Protein AF-A0A524DU05-F1 (afdb_monomer)

Mean predicted aligned error: 4.1 Å

Secondary structure (DSSP, 8-state):
-B-TTS-B--EEEEESSTT-EEEEEEEETTEEEEEEEEEEEEEETTT--EEEEEEEEEEEEE--

Solvent-accessible surface area (backbone atoms only — not comparable to full-atom values): 3865 Å² total; per-residue (Å²): 124,60,51,100,84,66,51,70,75,58,69,50,75,42,67,71,45,98,76,44,56,53,77,49,75,48,79,51,97,54,31,36,39,35,42,40,37,30,40,23,39,37,32,35,70,84,79,68,52,74,50,74,49,79,48,79,48,77,49,74,47,70,79,107

pLDDT: mean 94.33, std 5.76, range [63.47, 97.81]

Foldseek 3Di:
DAPPVRDDWDKDKDAPDPPQKDKDWDDDVQWIWMKIKGKIWMAGPVPRDIDIDMDIDTDIDGPD

Radius of gyration: 15.54 Å; Cα contacts (8 Å, |Δi|>4): 117; chains: 1; bounding box: 36×27×37 Å

Sequence (64 aa):
MKDKSGKTYNIEARRISKNSFVRFARQFPGGYTELFEQMVVMKDLDTGEIGSGLMEHLRTIKTE

Nearest PDB structures (foldseek):
  3soy-assembly1_A-2  TM=6.334E-01  e=1.851E+00  Salmonella enterica subsp. enterica serovar Typhimurium str. LT2
  5ohl-assembly1_A-2  TM=6.276E-01  e=1.490E+00  synthetic construct
  1sr9-assembly1_B  TM=5.043E-01  e=1.954E+00  Mycobacterium tuberculosis
  6yf9-assembly1_AA  TM=2.642E-01  e=6.970E-01  Leviviridae sp.
  5fs4-assembly1_A  TM=2.610E-01  e=3.955E+00  Acinetobacter phage AP205

Structure (mmCIF, N/CA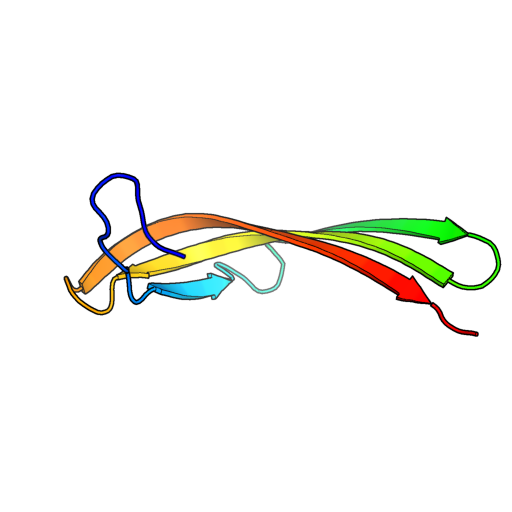/C/O backbone):
data_AF-A0A524DU05-F1
#
_entry.id   AF-A0A524DU05-F1
#
loop_
_atom_site.group_PDB
_atom_site.id
_atom_site.type_symbol
_atom_site.label_atom_id
_atom_site.label_alt_id
_atom_site.label_comp_id
_atom_site.label_asym_id
_atom_site.label_entity_id
_atom_site.label_seq_id
_atom_site.pdbx_PDB_ins_code
_atom_site.Cartn_x
_atom_site.Cartn_y
_atom_site.Cartn_z
_atom_site.occupancy
_atom_site.B_iso_or_equiv
_atom_site.auth_seq_id
_atom_site.auth_comp_id
_atom_site.auth_asym_id
_atom_site.auth_atom_id
_atom_site.pdbx_PDB_model_num
ATOM 1 N N . MET A 1 1 ? 5.040 6.821 13.344 1.00 63.47 1 MET A N 1
ATOM 2 C CA . MET A 1 1 ? 4.630 8.210 13.035 1.00 63.47 1 MET A CA 1
ATOM 3 C C . MET A 1 1 ? 3.619 8.625 14.093 1.00 63.47 1 MET A C 1
ATOM 5 O O . MET A 1 1 ? 2.805 7.784 14.449 1.00 63.47 1 MET A O 1
ATOM 9 N N . LYS A 1 2 ? 3.718 9.836 14.651 1.00 84.25 2 LYS A N 1
ATOM 10 C CA . LYS A 1 2 ? 2.754 10.354 15.636 1.00 84.25 2 LYS A CA 1
ATOM 11 C C . LYS A 1 2 ? 1.810 11.338 14.950 1.00 84.25 2 LYS A C 1
ATOM 13 O O . LYS A 1 2 ? 2.249 12.031 14.033 1.00 84.25 2 LYS A O 1
ATOM 18 N N . ASP A 1 3 ? 0.553 11.396 15.375 1.00 87.50 3 ASP A N 1
ATOM 19 C CA . ASP A 1 3 ? -0.368 12.436 14.908 1.00 87.50 3 ASP A CA 1
ATOM 20 C C . ASP A 1 3 ? -0.067 13.805 15.549 1.00 87.50 3 ASP A C 1
ATOM 22 O O . ASP A 1 3 ? 0.866 13.956 16.342 1.00 87.50 3 ASP A O 1
ATOM 26 N N . LYS A 1 4 ? -0.873 14.823 15.217 1.00 91.75 4 LYS A N 1
ATOM 27 C CA . LYS A 1 4 ? -0.720 16.191 15.747 1.00 91.75 4 LYS A CA 1
ATOM 28 C C . LYS A 1 4 ? -0.864 16.292 17.274 1.00 91.75 4 LYS A C 1
ATOM 30 O O . LYS A 1 4 ? -0.424 17.285 17.842 1.00 91.75 4 LYS A O 1
ATOM 35 N N . SER A 1 5 ? -1.463 15.296 17.928 1.00 94.81 5 SER A N 1
ATOM 36 C CA . SER A 1 5 ? -1.599 15.207 19.388 1.00 94.81 5 SER A CA 1
ATOM 37 C C . SER A 1 5 ? -0.469 14.407 20.051 1.00 94.81 5 SER A C 1
ATOM 39 O O . SER A 1 5 ? -0.420 14.287 21.272 1.00 94.81 5 SER A O 1
ATOM 41 N N . GLY A 1 6 ? 0.458 13.856 19.261 1.00 93.06 6 GLY A N 1
ATOM 42 C CA . GLY A 1 6 ? 1.527 12.990 19.750 1.00 93.06 6 GLY A CA 1
ATOM 43 C C . GLY A 1 6 ? 1.103 11.532 19.947 1.00 93.06 6 GLY A C 1
ATOM 44 O O . GLY A 1 6 ? 1.919 10.740 20.433 1.00 93.06 6 GLY A O 1
ATOM 45 N N . LYS A 1 7 ? -0.123 11.160 19.554 1.00 90.06 7 LYS A N 1
ATOM 46 C CA . LYS A 1 7 ? -0.619 9.786 19.641 1.00 90.06 7 LYS A CA 1
ATOM 47 C C . LYS A 1 7 ? 0.023 8.925 18.555 1.00 90.06 7 LYS A C 1
ATOM 49 O O . LYS A 1 7 ? 0.130 9.323 17.393 1.00 90.06 7 LYS A O 1
ATOM 54 N N . THR A 1 8 ? 0.465 7.740 18.959 1.00 92.12 8 THR A N 1
ATOM 55 C CA . THR A 1 8 ? 0.890 6.663 18.061 1.00 92.12 8 THR A CA 1
ATOM 56 C C . THR A 1 8 ? -0.278 5.698 17.905 1.00 92.12 8 THR A C 1
ATOM 58 O O . THR A 1 8 ? -0.996 5.467 18.873 1.00 92.12 8 THR A O 1
ATOM 61 N N . TYR A 1 9 ? -0.445 5.137 16.712 1.00 88.44 9 TYR A N 1
ATOM 62 C CA . TYR A 1 9 ? -1.471 4.138 16.425 1.00 88.44 9 TYR A CA 1
ATOM 63 C C . TYR A 1 9 ? -0.798 2.829 16.030 1.00 88.44 9 TYR A C 1
ATOM 65 O O . TYR A 1 9 ? 0.117 2.839 15.197 1.00 88.44 9 TYR A O 1
ATOM 73 N N . ASN A 1 10 ? -1.255 1.721 16.607 1.00 94.12 10 ASN A N 1
ATOM 74 C CA . ASN A 1 10 ? -0.825 0.384 16.218 1.00 94.12 10 ASN A CA 1
ATOM 75 C C . ASN A 1 10 ? -1.792 -0.168 15.167 1.00 94.12 10 ASN A C 1
ATOM 77 O O . ASN A 1 10 ? -2.852 -0.682 15.502 1.00 94.12 10 ASN A O 1
ATOM 81 N N . ILE A 1 11 ? -1.441 -0.046 13.885 1.00 93.94 11 ILE A N 1
ATOM 82 C CA . ILE A 1 11 ? -2.317 -0.454 12.779 1.00 93.94 11 ILE A CA 1
ATOM 83 C C . ILE A 1 11 ? -1.789 -1.720 12.105 1.00 93.94 11 ILE A C 1
ATOM 85 O O . ILE A 1 11 ? -0.649 -1.756 11.638 1.00 93.94 11 ILE A O 1
ATOM 89 N N . GLU A 1 12 ? -2.645 -2.733 11.982 1.00 95.12 12 GLU A N 1
ATOM 90 C CA . GLU A 1 12 ? -2.449 -3.850 11.056 1.00 95.12 12 GLU A CA 1
ATOM 91 C C . GLU A 1 12 ? -3.159 -3.535 9.734 1.00 95.12 12 GLU A C 1
ATOM 93 O O . GLU A 1 12 ? -4.347 -3.215 9.719 1.00 95.12 12 GLU A O 1
ATOM 98 N N . ALA A 1 13 ? -2.452 -3.646 8.607 1.00 94.94 13 ALA A N 1
ATOM 99 C CA . ALA A 1 13 ? -3.028 -3.455 7.279 1.00 94.94 13 ALA A CA 1
ATOM 100 C C . ALA A 1 13 ? -2.846 -4.711 6.425 1.00 94.94 13 ALA A C 1
ATOM 102 O O . ALA A 1 13 ? -1.735 -5.217 6.258 1.00 94.94 13 ALA A O 1
ATOM 103 N N . ARG A 1 14 ? -3.943 -5.192 5.835 1.00 95.62 14 ARG A N 1
ATOM 104 C CA . ARG A 1 14 ? -3.949 -6.339 4.917 1.00 95.62 14 ARG A CA 1
ATOM 105 C C . ARG A 1 14 ? -4.670 -5.988 3.627 1.00 95.62 14 ARG A C 1
ATOM 107 O O . ARG A 1 14 ? -5.715 -5.346 3.652 1.00 95.62 14 ARG A O 1
ATOM 114 N N . ARG A 1 15 ? -4.143 -6.434 2.487 1.00 96.19 15 ARG A N 1
ATOM 115 C CA . ARG A 1 15 ? -4.787 -6.219 1.183 1.00 96.19 15 ARG A CA 1
ATOM 116 C C . ARG A 1 15 ? -6.194 -6.830 1.169 1.00 96.19 15 ARG A C 1
ATOM 118 O O . ARG A 1 15 ? -6.352 -7.976 1.586 1.00 96.19 15 ARG A O 1
ATOM 125 N N . ILE A 1 16 ? -7.191 -6.089 0.670 1.00 96.00 16 ILE A N 1
ATOM 126 C CA . ILE A 1 16 ? -8.598 -6.541 0.625 1.00 96.00 16 ILE A CA 1
ATOM 127 C C . ILE A 1 16 ? -8.748 -7.808 -0.225 1.00 96.00 16 ILE A C 1
ATOM 129 O O . ILE A 1 16 ? -9.439 -8.745 0.162 1.00 96.00 16 ILE A O 1
ATOM 133 N N . SER A 1 17 ? -8.090 -7.857 -1.383 1.00 95.12 17 SER A N 1
ATOM 134 C CA . SER A 1 17 ? -8.060 -9.039 -2.246 1.00 95.12 17 SER A CA 1
ATOM 135 C C . SER A 1 17 ? -6.713 -9.152 -2.949 1.00 95.12 17 SER A C 1
ATOM 137 O O . SER A 1 17 ? -6.008 -8.161 -3.104 1.00 95.12 17 SER A O 1
ATOM 139 N N . LYS A 1 18 ? -6.348 -10.337 -3.448 1.00 93.31 18 LYS A N 1
ATOM 140 C CA . LYS A 1 18 ? -5.052 -10.535 -4.127 1.00 93.31 1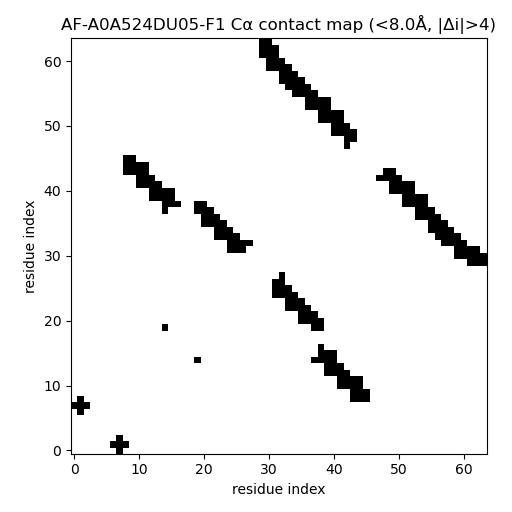8 LYS A CA 1
ATOM 141 C C . LYS A 1 18 ? -4.824 -9.560 -5.294 1.00 93.31 18 LYS A C 1
ATOM 143 O O . LYS A 1 18 ? -3.687 -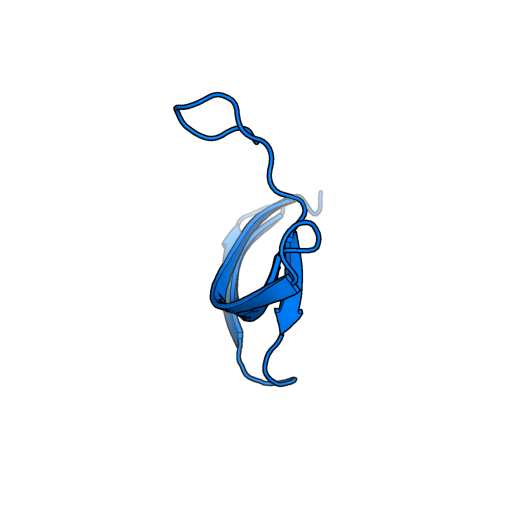9.134 -5.493 1.00 93.31 18 LYS A O 1
ATOM 148 N N . ASN A 1 19 ? -5.900 -9.153 -5.971 1.00 94.62 19 ASN A N 1
ATOM 149 C CA . ASN A 1 19 ? -5.871 -8.346 -7.192 1.00 94.62 19 ASN A CA 1
ATOM 150 C C . ASN A 1 19 ? -6.288 -6.881 -6.970 1.00 94.62 19 ASN A C 1
ATOM 152 O O . ASN A 1 19 ? -6.368 -6.128 -7.932 1.00 94.62 19 ASN A O 1
ATOM 156 N N . SER A 1 20 ? -6.556 -6.451 -5.731 1.00 95.69 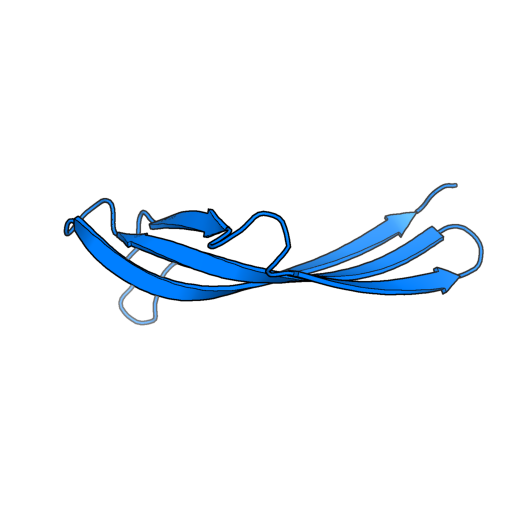20 SER A N 1
ATOM 157 C CA . SER A 1 20 ? -6.929 -5.059 -5.439 1.00 95.69 20 SER A CA 1
ATOM 158 C C . SER A 1 20 ? -5.694 -4.170 -5.295 1.00 95.69 20 SER A C 1
ATOM 160 O O . SER A 1 20 ? -5.441 -3.617 -4.220 1.00 95.69 20 SER A O 1
ATOM 162 N N . PHE A 1 21 ? -4.897 -4.097 -6.358 1.00 96.50 21 PHE A N 1
ATOM 163 C CA . PHE A 1 21 ? -3.720 -3.245 -6.438 1.00 96.50 21 PHE A CA 1
ATOM 164 C C . PHE A 1 21 ? -3.495 -2.738 -7.863 1.00 96.50 21 PHE A C 1
ATOM 166 O O . PHE A 1 21 ? -3.903 -3.375 -8.834 1.00 96.50 21 PHE A O 1
ATOM 173 N N . VAL A 1 22 ? -2.787 -1.622 -7.972 1.00 96.50 22 VAL A N 1
ATOM 174 C CA . VAL A 1 22 ? -2.225 -1.106 -9.216 1.00 96.50 22 VAL A CA 1
ATOM 175 C C . VAL A 1 22 ? -0.730 -0.877 -9.024 1.00 96.50 22 VAL A C 1
ATOM 177 O O . VAL A 1 22 ? -0.255 -0.588 -7.924 1.00 96.50 22 VAL A O 1
ATOM 180 N N . ARG A 1 23 ? 0.033 -1.070 -10.098 1.00 95.81 23 ARG A N 1
ATOM 181 C CA . ARG A 1 23 ? 1.476 -0.848 -10.114 1.00 95.81 23 ARG A CA 1
ATOM 182 C C . ARG A 1 23 ? 1.846 -0.031 -11.338 1.00 95.81 23 ARG A C 1
ATOM 184 O O . ARG A 1 23 ? 1.622 -0.474 -12.462 1.00 95.81 23 ARG A O 1
ATOM 191 N N . PHE A 1 24 ? 2.486 1.105 -11.109 1.00 96.69 24 PHE A N 1
ATOM 192 C CA . PHE A 1 24 ? 3.109 1.914 -12.148 1.00 96.69 24 PHE A CA 1
ATOM 193 C C . PHE A 1 24 ? 4.618 1.852 -11.960 1.00 96.69 24 PHE A C 1
ATOM 195 O O . PHE A 1 24 ? 5.105 2.056 -10.853 1.00 96.69 24 PHE A O 1
ATOM 202 N N . ALA A 1 25 ? 5.368 1.565 -13.020 1.00 96.62 25 ALA A N 1
ATOM 203 C CA . ALA A 1 25 ? 6.824 1.513 -12.964 1.00 96.62 25 ALA A CA 1
ATOM 204 C C . ALA A 1 25 ? 7.427 2.276 -14.141 1.00 96.62 25 ALA A C 1
ATOM 206 O O . ALA A 1 25 ? 6.994 2.118 -15.283 1.00 96.62 25 ALA A O 1
ATOM 207 N N . ARG A 1 26 ? 8.450 3.081 -13.858 1.00 97.19 26 ARG A N 1
ATOM 208 C CA . ARG A 1 26 ? 9.239 3.806 -14.852 1.00 97.19 26 ARG A CA 1
ATOM 209 C C . ARG A 1 26 ? 10.704 3.414 -14.711 1.00 97.19 26 ARG A C 1
ATOM 211 O O . ARG A 1 26 ? 11.297 3.596 -13.652 1.00 97.19 26 ARG A O 1
ATOM 218 N N . GLN A 1 27 ? 11.274 2.910 -15.800 1.00 97.38 27 GLN A N 1
ATOM 219 C CA . GLN A 1 27 ? 12.698 2.593 -15.901 1.00 97.38 27 GLN A CA 1
ATOM 220 C C . GLN A 1 27 ? 13.528 3.869 -16.105 1.00 97.38 27 GLN A C 1
ATOM 222 O O . GLN A 1 27 ? 13.066 4.825 -16.739 1.00 97.38 27 GLN A O 1
ATOM 227 N N . PHE A 1 28 ? 14.758 3.864 -15.603 1.00 95.81 28 PHE A N 1
ATOM 228 C CA . PHE A 1 28 ? 15.802 4.843 -15.904 1.00 95.81 28 PHE A CA 1
ATOM 229 C C . PHE A 1 28 ? 17.171 4.134 -15.959 1.00 95.81 28 PHE A C 1
ATOM 231 O O . PHE A 1 28 ? 17.295 3.018 -15.460 1.00 95.81 28 PHE A O 1
ATOM 238 N N . PRO A 1 29 ? 18.215 4.721 -16.570 1.00 97.31 29 PRO A N 1
ATOM 239 C CA . PRO A 1 29 ? 19.538 4.094 -16.577 1.00 97.31 29 PRO A CA 1
ATOM 240 C C . PRO A 1 29 ? 20.034 3.790 -15.152 1.00 97.31 29 PRO A C 1
ATOM 242 O O . PRO A 1 29 ? 20.139 4.701 -14.332 1.00 97.31 29 PRO A O 1
ATOM 245 N N . GLY A 1 30 ? 20.310 2.517 -14.854 1.00 96.50 30 GLY A N 1
ATOM 246 C CA . GLY A 1 30 ? 20.757 2.060 -13.531 1.00 96.50 30 GLY A CA 1
ATOM 247 C C . GLY A 1 30 ? 19.644 1.798 -12.504 1.00 96.50 30 GLY A C 1
ATOM 248 O O . GLY A 1 30 ? 19.946 1.597 -11.326 1.00 96.50 30 GLY A O 1
ATOM 249 N N . GLY A 1 31 ? 18.360 1.802 -12.889 1.00 97.31 31 GLY A N 1
ATOM 250 C CA . GLY A 1 31 ? 17.289 1.424 -11.964 1.00 97.31 31 GLY A CA 1
ATOM 251 C C . GLY A 1 31 ? 15.859 1.698 -12.427 1.00 97.31 31 GLY A C 1
ATOM 252 O O . GLY A 1 31 ? 15.561 1.875 -13.607 1.00 97.31 31 GLY A O 1
ATOM 253 N N . TYR A 1 32 ? 14.938 1.731 -11.467 1.00 97.56 32 TYR A N 1
ATOM 254 C CA . TYR A 1 32 ? 13.538 2.069 -11.711 1.00 97.56 32 TYR A C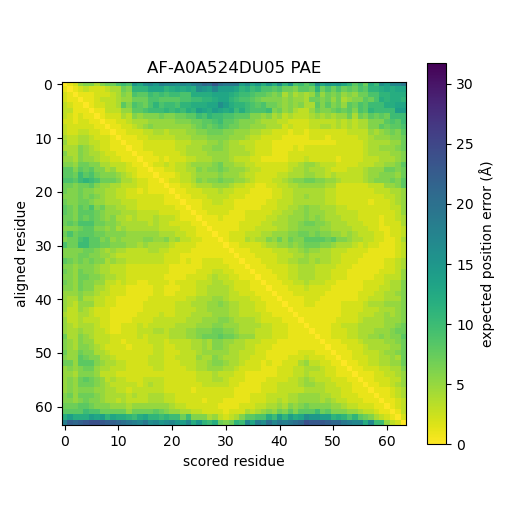A 1
ATOM 255 C C . TYR A 1 32 ? 12.883 2.724 -10.499 1.00 97.56 32 TYR A C 1
ATOM 257 O O . TYR A 1 32 ? 13.269 2.508 -9.349 1.00 97.56 32 TYR A O 1
ATOM 265 N N . THR A 1 33 ? 11.851 3.515 -10.764 1.00 97.81 33 THR A N 1
ATOM 266 C CA . THR A 1 33 ? 10.914 3.984 -9.744 1.00 97.81 33 THR A CA 1
ATOM 267 C C . THR A 1 33 ? 9.596 3.278 -9.970 1.00 97.81 33 THR A C 1
ATOM 269 O O . THR A 1 33 ? 9.131 3.171 -11.107 1.00 97.81 33 THR A O 1
ATOM 272 N N . GLU A 1 34 ? 8.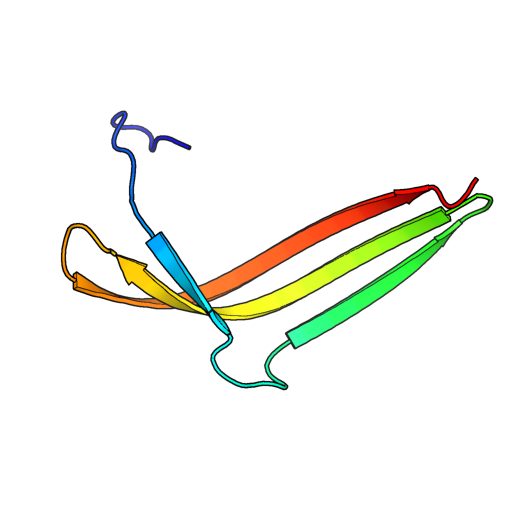980 2.808 -8.896 1.00 97.50 34 GLU A N 1
ATOM 273 C CA . GLU A 1 34 ? 7.630 2.282 -8.952 1.00 97.50 34 GLU A CA 1
ATOM 274 C C . GLU A 1 34 ? 6.743 2.819 -7.840 1.00 97.50 34 GLU A C 1
ATOM 276 O O . GLU A 1 34 ? 7.178 3.049 -6.711 1.00 97.50 34 GLU A O 1
ATOM 281 N N . LEU A 1 35 ? 5.480 2.977 -8.208 1.00 97.62 35 LEU A N 1
ATOM 282 C CA . LEU A 1 35 ? 4.357 3.275 -7.349 1.00 97.62 35 LEU A CA 1
ATOM 283 C C . LEU A 1 35 ? 3.503 2.013 -7.274 1.00 97.62 35 LEU A C 1
ATOM 285 O O . LEU A 1 35 ? 3.012 1.520 -8.294 1.00 97.62 35 LEU A O 1
ATOM 289 N N . PHE A 1 36 ? 3.364 1.475 -6.072 1.00 96.12 36 PHE A N 1
ATOM 290 C CA . PHE A 1 36 ? 2.508 0.338 -5.781 1.00 96.12 36 PHE A CA 1
ATOM 291 C C . PHE A 1 36 ? 1.389 0.788 -4.846 1.00 96.12 36 PHE A C 1
ATOM 293 O O . PHE A 1 36 ? 1.638 1.092 -3.681 1.00 96.12 36 PHE A O 1
ATOM 300 N N . GLU A 1 37 ? 0.160 0.804 -5.347 1.00 97.19 37 GLU A N 1
ATOM 301 C CA . GLU A 1 37 ? -1.027 1.192 -4.586 1.00 97.19 37 GLU A CA 1
ATOM 302 C C . GLU A 1 37 ? -1.952 -0.005 -4.419 1.00 97.19 37 GLU A C 1
ATOM 304 O O . GLU A 1 37 ? -2.170 -0.777 -5.353 1.00 97.19 37 GLU A O 1
ATOM 309 N N . GLN A 1 38 ? -2.518 -0.174 -3.230 1.00 97.12 38 GLN A N 1
ATOM 310 C CA . GLN A 1 38 ? -3.431 -1.274 -2.939 1.00 97.12 38 GLN A CA 1
ATOM 311 C C . GLN A 1 38 ? -4.554 -0.851 -1.999 1.00 97.12 38 GLN A C 1
ATOM 313 O O . GLN A 1 38 ? -4.342 -0.090 -1.056 1.00 97.12 38 GLN A O 1
ATOM 318 N N . MET A 1 39 ? -5.741 -1.416 -2.221 1.00 97.69 39 MET A N 1
ATOM 319 C CA . MET A 1 39 ? -6.836 -1.330 -1.258 1.00 97.69 39 MET A CA 1
ATOM 320 C C . MET A 1 39 ? -6.552 -2.272 -0.089 1.00 97.69 39 MET A C 1
ATOM 322 O O . MET A 1 39 ? -6.261 -3.460 -0.293 1.00 97.69 39 MET A O 1
ATOM 326 N N . VAL A 1 40 ? -6.677 -1.769 1.134 1.00 97.44 40 VAL A N 1
ATOM 327 C CA . VAL A 1 40 ? -6.415 -2.518 2.368 1.00 97.44 40 VAL A CA 1
ATOM 328 C C . VAL A 1 40 ? -7.593 -2.448 3.334 1.00 97.44 40 VAL A C 1
ATOM 330 O O . VAL A 1 40 ? -8.299 -1.445 3.403 1.00 97.44 40 VAL A O 1
ATOM 333 N N . VAL A 1 41 ? -7.786 -3.525 4.094 1.00 97.56 41 VAL A N 1
ATOM 334 C CA . VAL A 1 41 ? -8.479 -3.476 5.381 1.00 97.56 41 VAL A CA 1
ATOM 335 C C . VAL A 1 41 ? -7.441 -3.088 6.424 1.00 97.56 41 VAL A C 1
ATOM 337 O O . VAL A 1 41 ? -6.397 -3.738 6.517 1.00 97.56 41 VAL A O 1
ATOM 340 N N . MET A 1 42 ? -7.731 -2.049 7.192 1.00 96.38 42 MET A N 1
ATOM 341 C CA . MET A 1 42 ? -6.928 -1.604 8.323 1.00 96.38 42 MET A CA 1
ATOM 342 C C . MET A 1 42 ? -7.658 -1.959 9.613 1.00 96.38 42 MET A C 1
ATOM 344 O O . MET A 1 42 ? -8.874 -1.777 9.705 1.00 96.38 42 MET A O 1
ATOM 348 N N . LYS A 1 43 ? -6.919 -2.462 10.595 1.00 96.81 43 LYS A N 1
ATOM 349 C CA . LYS A 1 43 ? -7.404 -2.716 11.945 1.00 96.81 43 LYS A CA 1
ATOM 350 C C . LYS A 1 43 ? -6.553 -1.926 12.927 1.00 96.81 43 LYS A C 1
ATOM 352 O O . LYS A 1 43 ? -5.334 -2.097 12.950 1.00 96.81 43 LYS A O 1
ATOM 357 N N . ASP A 1 44 ? -7.201 -1.098 13.733 1.00 95.06 44 ASP A N 1
ATOM 358 C CA . ASP A 1 44 ? -6.578 -0.521 14.918 1.00 95.06 44 ASP A CA 1
ATOM 359 C C . ASP A 1 44 ? -6.450 -1.627 15.976 1.00 95.06 44 ASP A C 1
ATOM 361 O O . ASP A 1 44 ? -7.437 -2.244 16.385 1.00 95.06 44 ASP A O 1
ATOM 365 N N . LEU A 1 45 ? -5.218 -1.953 16.360 1.00 95.75 45 LEU A N 1
ATOM 366 C CA . LEU A 1 45 ? -4.921 -2.994 17.343 1.00 95.75 45 LEU A CA 1
ATOM 367 C C . LEU A 1 45 ? -5.183 -2.530 18.779 1.00 95.75 45 LEU A C 1
ATOM 369 O O . LEU A 1 45 ? -5.336 -3.379 19.656 1.00 95.75 45 LEU A O 1
ATOM 373 N N . ASP A 1 46 ? -5.265 -1.220 19.007 1.00 94.50 46 ASP A N 1
ATOM 374 C CA . ASP A 1 46 ? -5.531 -0.623 20.312 1.00 94.50 46 ASP A CA 1
ATOM 375 C C . ASP A 1 46 ? -7.045 -0.564 20.596 1.00 94.50 46 ASP A C 1
ATOM 377 O O . ASP A 1 46 ? -7.468 -0.810 21.726 1.00 94.50 46 ASP A O 1
ATOM 381 N N . THR A 1 47 ? -7.877 -0.274 19.585 1.00 95.31 47 THR A N 1
ATOM 382 C CA . THR A 1 47 ? -9.347 -0.141 19.745 1.00 95.31 47 THR A CA 1
ATOM 383 C C . THR A 1 47 ? -10.152 -1.306 19.169 1.00 95.31 47 THR A C 1
ATOM 385 O O . THR A 1 47 ? -11.300 -1.522 19.556 1.00 95.31 47 THR A O 1
ATOM 388 N N . GLY A 1 48 ? -9.575 -2.069 18.240 1.00 96.19 48 GLY A N 1
ATOM 389 C CA . GLY A 1 48 ? -10.272 -3.105 17.481 1.00 96.19 48 GLY A CA 1
ATOM 390 C C . GLY A 1 48 ? -11.111 -2.578 16.313 1.00 96.19 48 GLY A C 1
ATOM 391 O O . GLY A 1 48 ? -11.731 -3.390 15.622 1.00 96.19 48 GLY A O 1
ATOM 392 N N . GLU A 1 49 ? -11.133 -1.265 16.068 1.00 97.25 49 GLU A N 1
ATOM 393 C CA . GLU A 1 49 ? -11.864 -0.669 14.948 1.00 97.25 49 GLU A CA 1
ATOM 394 C C . GLU A 1 49 ? -11.302 -1.139 13.601 1.00 97.25 49 GLU A C 1
ATOM 396 O O . GLU A 1 49 ? -10.092 -1.292 13.417 1.00 97.25 49 GLU A O 1
ATOM 401 N N . ILE A 1 50 ? -12.202 -1.378 12.644 1.00 97.19 50 ILE A N 1
ATOM 402 C CA . ILE A 1 50 ? -11.866 -1.870 11.308 1.00 97.19 50 ILE A CA 1
ATOM 403 C C . ILE A 1 50 ? -12.368 -0.872 10.272 1.00 97.19 50 ILE A C 1
ATOM 405 O O . ILE A 1 50 ? -13.541 -0.502 10.269 1.00 97.19 50 ILE A O 1
ATOM 409 N N . GLY A 1 51 ? -11.487 -0.494 9.352 1.00 96.56 51 GLY A N 1
ATOM 410 C CA . GLY A 1 51 ? -11.799 0.370 8.221 1.00 96.56 51 GLY A CA 1
ATOM 411 C C . GLY A 1 51 ? -11.181 -0.137 6.924 1.00 96.56 51 GLY A C 1
ATOM 412 O O . GLY A 1 51 ? -10.355 -1.051 6.909 1.00 96.56 51 GLY A O 1
ATOM 413 N N . SER A 1 52 ? -11.578 0.472 5.813 1.00 95.81 52 SER A N 1
ATOM 414 C CA . SER A 1 52 ? -10.940 0.276 4.511 1.00 95.81 52 SER A CA 1
ATOM 415 C C . SER A 1 52 ? -10.201 1.537 4.087 1.00 95.81 52 SER A C 1
ATOM 417 O O . SER A 1 52 ? -10.686 2.641 4.330 1.00 95.81 52 SER A O 1
ATOM 419 N N . GLY A 1 53 ? -9.078 1.381 3.395 1.00 94.12 53 GLY A N 1
ATOM 420 C CA . GLY A 1 53 ? -8.317 2.508 2.871 1.00 94.12 53 GLY A CA 1
ATOM 421 C C . GLY A 1 53 ? -7.371 2.117 1.745 1.00 94.12 53 GLY A C 1
ATOM 422 O O . GLY A 1 53 ? -7.401 0.993 1.241 1.00 94.12 53 GLY A O 1
ATOM 423 N N . LEU A 1 54 ? -6.522 3.069 1.369 1.00 94.69 54 LEU A N 1
ATOM 424 C CA . LEU A 1 54 ? -5.440 2.889 0.409 1.00 94.69 54 LEU A CA 1
ATOM 425 C C . LEU A 1 54 ? -4.104 2.822 1.145 1.00 94.69 54 LEU A C 1
ATOM 427 O O . LEU A 1 54 ? -3.884 3.521 2.132 1.00 94.69 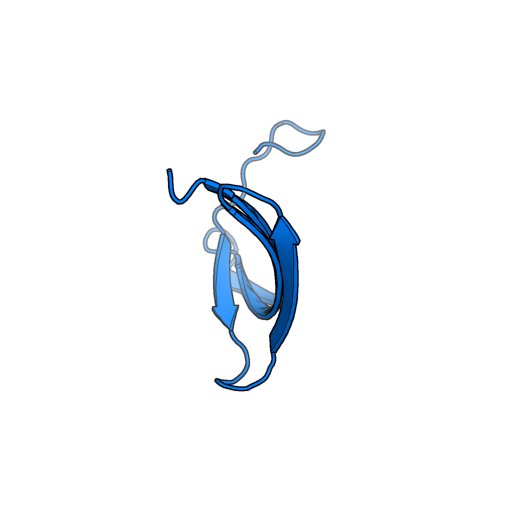54 LEU A O 1
ATOM 431 N N . MET A 1 55 ? -3.212 1.980 0.643 1.00 94.56 55 MET A N 1
ATOM 432 C CA . MET A 1 55 ? -1.823 1.904 1.069 1.00 94.56 55 MET A CA 1
ATOM 433 C C . MET A 1 55 ? -0.943 2.087 -0.160 1.00 94.56 55 MET A C 1
ATOM 435 O O . MET A 1 55 ? -1.050 1.325 -1.123 1.00 94.56 55 MET A O 1
ATOM 439 N N . GLU A 1 56 ? -0.075 3.088 -0.100 1.00 95.56 56 GLU A N 1
ATOM 440 C CA . GLU A 1 56 ? 0.831 3.468 -1.176 1.00 95.56 56 GLU A CA 1
ATOM 441 C C . GLU A 1 56 ? 2.273 3.153 -0.782 1.00 95.56 56 GLU A C 1
ATOM 443 O O . GLU A 1 56 ? 2.727 3.519 0.302 1.00 95.56 56 GLU A O 1
ATOM 448 N N . HIS A 1 57 ? 3.002 2.502 -1.683 1.00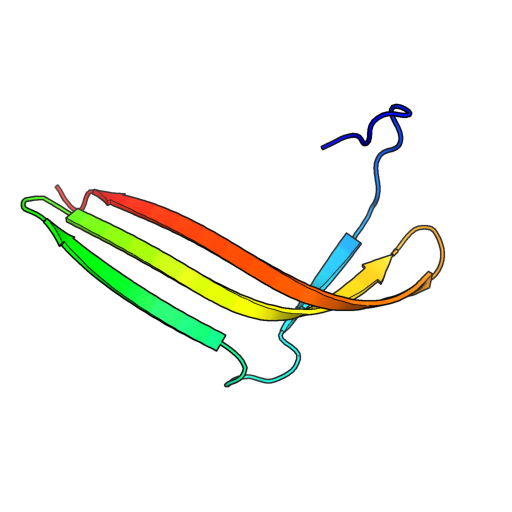 94.62 57 HIS A N 1
ATOM 449 C CA . HIS A 1 57 ? 4.447 2.352 -1.623 1.00 94.62 57 HIS A CA 1
ATOM 450 C C . HIS A 1 57 ? 5.077 2.969 -2.870 1.00 94.62 57 HIS A C 1
ATOM 452 O O . HIS A 1 57 ? 5.071 2.361 -3.943 1.00 94.62 57 HIS A O 1
ATOM 458 N N . LEU A 1 58 ? 5.677 4.145 -2.707 1.00 96.62 58 LEU A N 1
ATOM 459 C CA . LEU A 1 58 ? 6.557 4.745 -3.700 1.00 96.62 58 LEU A CA 1
ATOM 460 C C . LEU A 1 58 ? 8.006 4.378 -3.376 1.00 96.62 58 LEU A C 1
ATOM 462 O O . LEU A 1 58 ? 8.511 4.694 -2.296 1.00 96.62 58 LEU A O 1
ATOM 466 N N . ARG A 1 59 ? 8.686 3.703 -4.302 1.00 96.06 59 ARG A N 1
ATOM 467 C CA . ARG A 1 59 ? 10.082 3.292 -4.116 1.00 96.06 59 ARG A CA 1
ATOM 468 C C . ARG A 1 59 ? 10.908 3.477 -5.375 1.00 96.06 59 ARG A C 1
ATOM 470 O O . ARG A 1 59 ? 10.454 3.205 -6.482 1.00 96.06 59 ARG A O 1
ATOM 477 N N . THR A 1 60 ? 12.150 3.894 -5.169 1.00 97.25 60 THR A N 1
ATOM 478 C CA . THR A 1 60 ? 13.173 3.990 -6.209 1.00 97.25 60 THR A CA 1
ATOM 479 C C . THR A 1 60 ? 14.261 2.981 -5.898 1.00 97.25 60 THR A C 1
ATOM 481 O O . THR A 1 60 ? 14.813 2.980 -4.799 1.00 97.25 60 THR A O 1
ATOM 484 N N . ILE A 1 61 ? 14.543 2.107 -6.855 1.00 96.31 61 ILE A N 1
ATOM 485 C CA . ILE A 1 61 ? 15.479 0.997 -6.717 1.00 96.31 61 ILE A CA 1
ATOM 486 C C . ILE A 1 61 ? 16.588 1.195 -7.743 1.00 96.31 61 ILE A C 1
ATOM 488 O O . ILE A 1 61 ? 16.315 1.341 -8.933 1.00 96.31 61 ILE A O 1
ATOM 492 N N . LYS A 1 62 ? 17.836 1.199 -7.269 1.00 95.31 62 LYS A N 1
ATOM 493 C CA . LYS A 1 62 ? 19.021 1.109 -8.123 1.00 95.31 62 LYS A CA 1
ATOM 494 C C . LYS A 1 62 ? 19.360 -0.358 -8.340 1.00 95.31 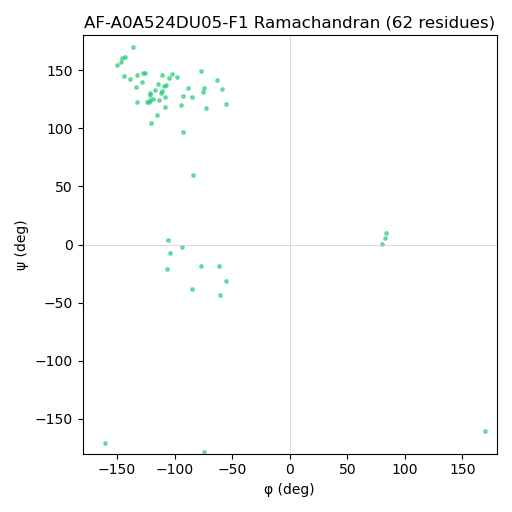62 LYS A C 1
ATOM 496 O O . LYS A 1 62 ? 19.305 -1.141 -7.393 1.00 95.31 62 LYS A O 1
ATOM 501 N N . THR A 1 63 ? 19.656 -0.722 -9.577 1.00 89.62 63 THR A N 1
ATOM 502 C CA . THR A 1 63 ? 20.034 -2.089 -9.963 1.00 89.62 63 THR A CA 1
ATOM 503 C C . THR A 1 63 ? 21.536 -2.230 -10.208 1.00 89.62 63 THR A C 1
ATOM 505 O O . THR A 1 63 ? 22.000 -3.353 -10.386 1.00 89.62 63 THR A O 1
ATOM 508 N N . GLU A 1 64 ? 22.264 -1.107 -10.186 1.00 67.94 64 GLU A N 1
ATOM 509 C CA . GLU A 1 64 ? 23.714 -0.963 -10.374 1.00 67.94 64 GLU A CA 1
ATOM 510 C C . GLU A 1 64 ? 24.290 0.050 -9.372 1.00 67.94 64 GLU A C 1
ATOM 512 O O . GLU A 1 64 ? 23.601 1.064 -9.081 1.00 67.94 64 GLU A O 1
#